Protein AF-A0A7G8VFX2-F1 (afdb_monomer)

pLDDT: mean 78.0, std 17.71, range [37.72, 95.69]

Mean predicted aligned error: 10.65 Å

Secondary structure (DSSP, 8-state):
-PPPPPP-----TT---TTHHHH---EEEEEE-SS-EEEEEEEE-TTS-EEEEEEETTEE-HHHHHHHHHHHHHHHHHHHHHHHHHGGG--SSEEEEEEEEE-SHHHHHTT-SEEEEEEEEETT----TTS-EEEEEEEEPTT--TTS--PEEEEEEEE-S------

Solvent-accessible surface area (backbone atoms only — not comparable to full-atom values): 10055 Å² total; per-residue (Å²): 137,84,81,78,79,78,84,85,72,90,79,59,85,90,69,66,58,93,62,58,83,75,51,58,72,71,42,83,42,78,45,80,53,97,85,56,75,45,63,30,22,36,22,61,38,98,87,64,28,34,40,35,21,30,53,50,96,88,38,65,28,67,69,43,47,56,51,47,53,58,46,63,75,44,36,71,61,54,48,53,53,48,46,67,70,52,47,82,81,54,91,69,73,59,46,80,42,70,45,36,40,32,45,20,71,68,13,53,73,68,72,18,66,2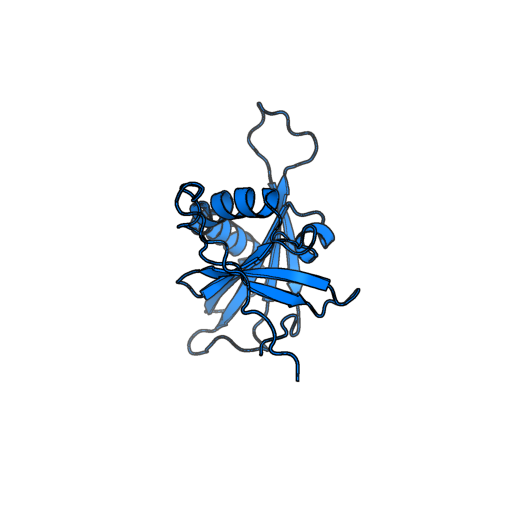6,26,42,31,32,35,47,27,46,69,100,54,70,84,53,76,83,38,54,31,36,42,36,27,39,19,74,48,87,84,67,52,96,87,49,80,90,49,69,46,73,48,80,44,81,43,90,69,76,84,72,89,74,133

Sequence (167 aa):
MTFASPPETIKDPDQALPYATVIGDFIRIRRMSSMAPHDEWMATLPDATEVVVDDEEGRPDAADIEKAISVVQCRAYLGKRAVQLIAPFLPGDGKWRLLTIDFGAEARRYESEFLMCFAFVPVNSTLSRASPYFEVGFSMATGARAEDTPTFNVTVKAIVGIPFPLP

Nearest PDB structures (foldseek):
  5lzj-assembly1_B  TM=2.197E-01  e=1.098E+00  Vibrio cholerae O1 biovar El Tor str. N16961
  4mei-assembly1_A-2  TM=4.349E-01  e=8.840E+00  Bartonella tribocorum CIP 105476
  4lso-assembly1_A  TM=3.114E-01  e=3.707E+00  Bartonella quintana JK 31
  4kz1-assembly1_A-2  TM=2.663E-01  e=8.840E+00  Bartonella grahamii as4aup

Radius of gyration: 17.6 Å; Cα contacts (8 Å, |Δi|>4): 259; chains: 1; bounding box: 46×36×59 Å

Structure (mmCIF, N/CA/C/O backbone):
data_AF-A0A7G8VFX2-F1
#
_entry.id   AF-A0A7G8VFX2-F1
#
loop_
_atom_site.group_PDB
_atom_site.id
_atom_site.type_symbol
_atom_site.label_atom_id
_atom_site.label_alt_id
_atom_site.label_comp_id
_atom_site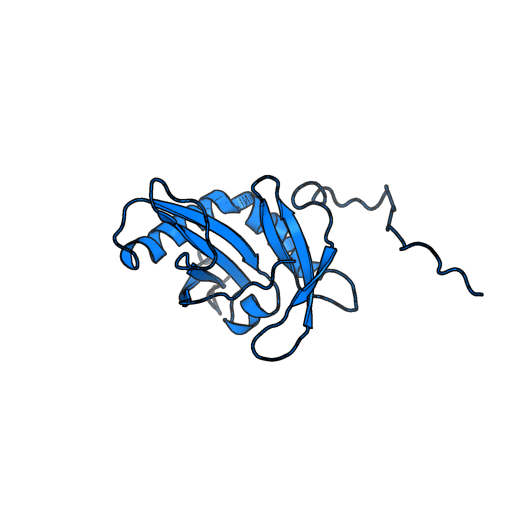.label_asym_id
_atom_site.label_entity_id
_atom_site.label_seq_id
_atom_site.pdbx_PDB_ins_code
_atom_site.Cartn_x
_atom_site.Cartn_y
_atom_site.Cartn_z
_atom_site.occupancy
_atom_site.B_iso_or_equiv
_atom_site.auth_seq_id
_atom_site.auth_comp_id
_atom_site.auth_asym_id
_atom_site.auth_atom_id
_atom_site.pdbx_PDB_model_num
ATOM 1 N N . MET A 1 1 ? -8.476 -11.371 -43.236 1.00 39.12 1 MET A N 1
ATOM 2 C CA . MET A 1 1 ? -8.834 -11.577 -41.818 1.00 39.12 1 MET A CA 1
ATOM 3 C C . MET A 1 1 ? -7.568 -12.020 -41.115 1.00 39.12 1 MET A C 1
ATOM 5 O O . MET A 1 1 ? -7.085 -13.105 -41.403 1.00 39.12 1 MET A O 1
ATOM 9 N N . THR A 1 2 ? -6.973 -11.137 -40.321 1.00 37.72 2 THR A N 1
ATOM 10 C CA . THR A 1 2 ? -5.698 -11.377 -39.635 1.00 37.72 2 THR A CA 1
ATOM 11 C C . THR A 1 2 ? -6.024 -11.847 -38.224 1.00 37.72 2 THR A C 1
ATOM 13 O O . THR A 1 2 ? -6.682 -11.120 -37.485 1.00 37.72 2 THR A O 1
ATOM 16 N N . PHE A 1 3 ? -5.634 -13.070 -37.875 1.00 38.16 3 PHE A N 1
ATOM 17 C CA . PHE A 1 3 ? -5.748 -13.565 -36.507 1.00 38.16 3 PHE A CA 1
ATOM 18 C C . PHE A 1 3 ? -4.592 -12.982 -35.692 1.00 38.16 3 PHE A C 1
ATOM 20 O O . PHE A 1 3 ? -3.435 -13.106 -36.087 1.00 38.16 3 PHE A O 1
ATOM 27 N N . ALA A 1 4 ? -4.928 -12.292 -34.603 1.00 40.53 4 ALA A N 1
ATOM 28 C CA . ALA A 1 4 ? -3.966 -11.781 -33.639 1.00 40.53 4 ALA A CA 1
ATOM 29 C C . ALA A 1 4 ? -3.226 -12.951 -32.974 1.00 40.53 4 ALA A C 1
ATOM 31 O O . ALA A 1 4 ? -3.850 -13.934 -32.566 1.00 40.53 4 ALA A O 1
ATOM 32 N N . SER A 1 5 ? -1.903 -12.835 -32.879 1.00 45.75 5 SER A N 1
ATOM 33 C CA . SER A 1 5 ? -1.069 -13.735 -32.086 1.00 45.75 5 SER A CA 1
ATOM 34 C C . SER A 1 5 ? -1.478 -13.676 -30.605 1.00 45.75 5 SER A C 1
ATOM 36 O O . SER A 1 5 ? -1.892 -12.613 -30.134 1.00 45.75 5 SER A O 1
ATOM 38 N N . PRO A 1 6 ? -1.394 -14.795 -29.865 1.00 44.56 6 PRO A N 1
ATOM 39 C CA . PRO A 1 6 ? -1.714 -14.829 -28.440 1.00 44.56 6 PRO A CA 1
ATOM 40 C C . PRO A 1 6 ? -0.735 -13.960 -27.626 1.00 44.56 6 PRO A C 1
ATOM 42 O O . PRO A 1 6 ? 0.393 -13.749 -28.073 1.00 44.56 6 PRO A O 1
ATOM 45 N N . PRO A 1 7 ? -1.141 -13.466 -26.439 1.00 44.44 7 PRO A N 1
ATOM 46 C CA . PRO A 1 7 ? -0.264 -12.682 -25.575 1.00 44.44 7 PRO A CA 1
ATOM 47 C C . PRO A 1 7 ? 0.940 -13.526 -25.146 1.00 44.44 7 PRO A C 1
ATOM 49 O O . PRO A 1 7 ? 0.782 -14.637 -24.632 1.00 44.44 7 PRO A O 1
ATOM 52 N N . GLU A 1 8 ? 2.140 -12.998 -25.380 1.00 44.38 8 GLU A N 1
ATOM 53 C CA . GLU A 1 8 ? 3.393 -13.614 -24.955 1.00 44.38 8 GLU A CA 1
ATOM 54 C C . GLU A 1 8 ? 3.417 -13.690 -23.429 1.00 44.38 8 GLU A C 1
ATOM 56 O O . GLU A 1 8 ? 3.609 -12.707 -22.721 1.00 44.38 8 GLU A O 1
ATOM 61 N N . THR A 1 9 ? 3.176 -14.891 -22.910 1.00 48.31 9 THR A N 1
ATOM 62 C CA . THR A 1 9 ? 3.517 -15.218 -21.532 1.00 48.31 9 THR A CA 1
ATOM 63 C C . THR A 1 9 ? 5.011 -15.494 -21.526 1.00 48.31 9 THR A C 1
ATOM 65 O O . THR A 1 9 ? 5.449 -16.474 -22.132 1.00 48.31 9 THR A O 1
ATOM 68 N N . ILE A 1 10 ? 5.795 -14.643 -20.866 1.00 52.22 10 ILE A N 1
ATOM 69 C CA . ILE A 1 10 ? 7.211 -14.918 -20.622 1.00 52.22 10 ILE A CA 1
ATOM 70 C C . ILE A 1 10 ? 7.271 -16.148 -19.708 1.00 52.22 10 ILE A C 1
ATOM 72 O O . ILE A 1 10 ? 7.042 -16.068 -18.506 1.00 52.22 10 ILE A O 1
ATOM 76 N N . LYS A 1 11 ? 7.509 -17.318 -20.305 1.00 47.31 11 LYS A N 1
ATOM 77 C CA . LYS A 1 11 ? 7.844 -18.562 -19.610 1.00 47.31 11 LYS A CA 1
ATOM 78 C C . LYS A 1 11 ? 9.289 -18.899 -19.934 1.00 47.31 11 LYS A C 1
ATOM 80 O O . LYS A 1 11 ? 9.542 -19.779 -20.752 1.00 47.31 11 LYS A O 1
ATOM 85 N N . ASP A 1 12 ? 10.213 -18.194 -19.296 1.00 41.97 12 ASP A N 1
ATOM 86 C CA . ASP A 1 12 ? 11.580 -18.687 -19.168 1.00 41.97 12 ASP A CA 1
ATOM 87 C C . ASP A 1 12 ? 11.732 -19.319 -17.770 1.00 41.97 12 ASP A C 1
ATOM 89 O O . ASP A 1 12 ? 11.800 -18.597 -16.772 1.00 41.97 12 ASP A O 1
ATOM 93 N N . PRO A 1 13 ? 11.672 -20.660 -17.646 1.00 46.84 13 PRO A N 1
ATOM 94 C CA . PRO A 1 13 ? 11.709 -21.335 -16.351 1.00 46.84 13 PRO A CA 1
ATOM 95 C C . PRO A 1 13 ? 13.084 -21.272 -15.666 1.00 46.84 13 PRO A C 1
ATOM 97 O O . PRO A 1 13 ? 13.149 -21.539 -14.469 1.00 46.84 13 PRO A O 1
ATOM 100 N N . ASP A 1 14 ? 14.149 -20.876 -16.376 1.00 43.94 14 ASP A N 1
ATOM 101 C CA . ASP A 1 14 ? 15.512 -20.772 -15.828 1.00 43.94 14 ASP A CA 1
ATOM 102 C C . ASP A 1 14 ? 15.906 -19.337 -15.409 1.00 43.94 14 ASP A C 1
ATOM 104 O O . ASP A 1 14 ? 17.022 -19.103 -14.943 1.00 43.94 14 ASP A O 1
ATOM 108 N N . GLN A 1 15 ? 14.975 -18.376 -15.489 1.00 44.09 15 GLN A N 1
ATOM 109 C CA . GLN A 1 15 ? 15.129 -17.004 -14.973 1.00 44.09 15 GLN A CA 1
ATOM 110 C C . GLN A 1 15 ? 14.079 -16.616 -13.922 1.00 44.09 15 GLN A C 1
ATOM 112 O O . GLN A 1 15 ? 13.892 -15.436 -13.621 1.00 44.09 15 GLN A O 1
ATOM 117 N N . ALA A 1 16 ? 13.405 -17.589 -13.306 1.00 43.12 16 ALA A N 1
ATOM 118 C CA . ALA A 1 16 ? 12.567 -17.308 -12.150 1.00 43.12 16 ALA A CA 1
ATOM 119 C C . ALA A 1 16 ? 13.459 -16.891 -10.968 1.00 43.12 16 ALA A C 1
ATOM 121 O O . ALA A 1 16 ? 13.978 -17.728 -10.227 1.00 43.12 16 ALA A O 1
ATOM 122 N N . LEU A 1 17 ? 13.653 -15.579 -10.796 1.00 45.31 17 LEU A N 1
ATOM 123 C CA . LEU A 1 17 ? 14.213 -15.015 -9.573 1.00 45.31 17 LEU A CA 1
ATOM 124 C C . LEU A 1 17 ? 13.448 -15.635 -8.387 1.00 45.31 17 LEU A C 1
ATOM 126 O O . LEU A 1 17 ? 12.214 -15.638 -8.413 1.00 45.31 17 LEU A O 1
ATOM 130 N N . PRO A 1 18 ? 14.123 -16.130 -7.332 1.00 45.84 18 PRO A N 1
ATOM 131 C CA . PRO A 1 18 ? 13.498 -16.840 -6.203 1.00 45.84 18 PRO A CA 1
ATOM 132 C C . PRO A 1 18 ? 12.469 -16.008 -5.405 1.00 45.84 18 PRO A C 1
ATOM 134 O O . PRO A 1 18 ? 11.908 -16.482 -4.418 1.00 45.84 18 PRO A O 1
ATOM 137 N N . TYR A 1 19 ? 12.203 -14.776 -5.837 1.00 42.84 19 TYR A N 1
ATOM 138 C CA . TYR A 1 19 ? 11.273 -13.821 -5.256 1.00 42.84 19 TYR A CA 1
ATOM 139 C C . TYR A 1 19 ? 9.919 -13.730 -5.981 1.00 42.84 19 TYR A C 1
ATOM 141 O O . TYR A 1 19 ? 8.980 -13.156 -5.426 1.00 42.84 19 TYR A O 1
ATOM 149 N N . ALA A 1 20 ? 9.779 -14.333 -7.172 1.00 48.78 20 ALA A N 1
ATOM 150 C CA . ALA A 1 20 ? 8.528 -14.343 -7.944 1.00 48.78 20 ALA A CA 1
ATOM 151 C C . ALA A 1 20 ? 7.351 -15.004 -7.191 1.00 48.78 20 ALA A C 1
ATOM 153 O O . ALA A 1 20 ? 6.185 -14.747 -7.478 1.00 48.78 20 ALA A O 1
ATOM 154 N N . THR A 1 21 ? 7.637 -15.803 -6.161 1.00 61.38 21 THR A N 1
ATOM 155 C CA . THR A 1 21 ? 6.633 -16.499 -5.344 1.00 61.38 21 THR A CA 1
ATOM 156 C C . THR A 1 21 ? 5.950 -15.612 -4.293 1.00 61.38 21 THR A C 1
ATOM 158 O O . THR A 1 21 ? 5.016 -16.068 -3.637 1.00 61.38 21 THR A O 1
ATOM 161 N N . VAL A 1 22 ? 6.416 -14.376 -4.071 1.00 70.88 22 VAL A N 1
ATOM 162 C CA . VAL A 1 22 ? 5.930 -13.528 -2.962 1.00 70.88 22 VAL A CA 1
ATOM 163 C C . VAL A 1 22 ? 4.716 -12.683 -3.356 1.00 70.88 22 VAL A C 1
ATOM 165 O O . VAL A 1 22 ? 3.8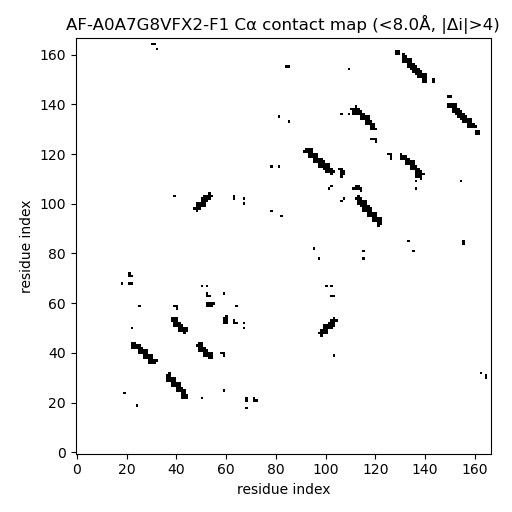05 -12.521 -2.544 1.00 70.88 22 VAL A O 1
ATOM 168 N N . ILE A 1 23 ? 4.704 -12.140 -4.576 1.00 79.56 23 ILE A N 1
ATOM 169 C CA . ILE A 1 23 ? 3.703 -11.155 -5.023 1.00 79.56 23 ILE A CA 1
ATOM 170 C C . ILE A 1 23 ? 2.778 -11.719 -6.113 1.00 79.56 23 ILE A C 1
ATOM 172 O O . ILE A 1 23 ? 1.616 -11.324 -6.180 1.00 79.56 23 ILE A O 1
ATOM 176 N N . GLY A 1 24 ? 3.241 -12.715 -6.877 1.00 84.06 24 GLY A N 1
ATOM 177 C CA . GLY A 1 24 ? 2.481 -13.323 -7.969 1.00 84.06 24 GLY A CA 1
ATOM 178 C C . GLY A 1 24 ? 2.612 -12.558 -9.286 1.00 84.06 24 GLY A C 1
ATOM 179 O O . GLY A 1 24 ? 3.519 -11.743 -9.455 1.00 84.06 24 GLY A O 1
ATOM 180 N N . ASP A 1 25 ? 1.710 -12.855 -10.223 1.00 88.88 25 ASP A N 1
ATOM 181 C CA . ASP A 1 25 ? 1.737 -12.286 -11.570 1.00 88.88 25 ASP A CA 1
ATOM 182 C C . ASP A 1 25 ? 1.198 -10.852 -11.585 1.00 88.88 25 ASP A C 1
ATOM 184 O O . ASP A 1 25 ? 0.135 -10.556 -11.031 1.00 88.88 25 ASP A O 1
ATOM 188 N N . PHE A 1 26 ? 1.918 -9.971 -12.277 1.00 91.25 26 PHE A N 1
ATOM 189 C CA . PHE A 1 26 ? 1.487 -8.601 -12.515 1.00 91.25 26 PHE A CA 1
ATOM 190 C C . PHE A 1 26 ? 0.618 -8.513 -13.768 1.00 91.25 26 PHE A C 1
ATOM 192 O O . PHE A 1 26 ? 0.969 -9.020 -14.835 1.00 91.25 26 PHE A O 1
ATOM 199 N N . ILE A 1 27 ? -0.498 -7.802 -13.650 1.00 93.06 27 ILE A N 1
ATOM 200 C CA . ILE A 1 27 ? -1.369 -7.435 -14.759 1.00 93.06 27 ILE A CA 1
ATOM 201 C C . ILE A 1 27 ? -1.291 -5.935 -15.009 1.00 93.06 27 ILE A C 1
ATOM 203 O O . ILE A 1 27 ? -1.254 -5.131 -14.077 1.00 93.06 27 ILE A O 1
ATOM 207 N N . ARG A 1 28 ? -1.293 -5.547 -16.281 1.00 92.38 28 ARG A N 1
ATOM 208 C CA . ARG A 1 28 ? -1.316 -4.136 -16.656 1.00 92.38 28 ARG A CA 1
ATOM 209 C C . ARG A 1 28 ? -2.672 -3.529 -16.313 1.00 92.38 28 ARG A C 1
ATOM 211 O O . ARG A 1 28 ? -3.711 -4.073 -16.693 1.00 92.38 28 ARG A O 1
ATOM 218 N N . ILE A 1 29 ? -2.660 -2.390 -15.638 1.00 90.81 29 ILE A N 1
ATOM 219 C CA . ILE A 1 29 ? -3.843 -1.605 -15.299 1.00 90.81 29 ILE A CA 1
ATOM 220 C C . ILE A 1 29 ? -3.693 -0.188 -15.840 1.00 90.81 29 ILE A C 1
ATOM 222 O O . ILE A 1 29 ? -2.594 0.347 -15.928 1.00 90.81 29 ILE A O 1
ATOM 226 N N . ARG A 1 30 ? -4.818 0.438 -16.189 1.00 85.75 30 ARG A N 1
ATOM 227 C CA . ARG A 1 30 ? -4.848 1.849 -16.573 1.00 85.75 30 ARG A CA 1
ATOM 228 C C . ARG A 1 30 ? -5.504 2.657 -15.472 1.00 85.75 30 ARG A C 1
ATOM 230 O O . ARG A 1 30 ? -6.702 2.509 -15.221 1.00 85.75 30 ARG A O 1
ATOM 237 N N . ARG A 1 31 ? -4.733 3.524 -14.829 1.00 79.25 31 ARG A N 1
ATOM 238 C CA . ARG A 1 31 ? -5.221 4.367 -13.745 1.00 79.25 31 ARG A CA 1
ATOM 239 C C . ARG A 1 31 ? -5.784 5.672 -14.267 1.00 79.25 31 ARG A C 1
ATOM 241 O O . ARG A 1 31 ? -5.171 6.381 -15.057 1.00 79.25 31 ARG A O 1
ATOM 248 N N . MET A 1 32 ? -6.979 5.994 -13.785 1.00 69.56 32 MET A N 1
ATOM 249 C CA . MET A 1 32 ? -7.661 7.256 -14.052 1.00 69.56 32 MET A CA 1
ATOM 250 C C . MET A 1 32 ? -7.380 8.204 -12.883 1.00 69.56 32 MET A C 1
ATOM 252 O O . MET A 1 32 ? -8.231 8.387 -12.017 1.00 69.56 32 MET A O 1
ATOM 256 N N . SER A 1 33 ? -6.162 8.746 -12.808 1.00 67.19 33 SER A N 1
ATOM 257 C CA . SER A 1 33 ? -5.803 9.707 -11.758 1.00 67.19 33 SER A CA 1
ATOM 258 C C . SER A 1 33 ? -6.199 11.138 -12.129 1.00 67.19 33 SER A C 1
ATOM 260 O O . SER A 1 33 ? -6.567 11.444 -13.265 1.00 67.19 33 SER A O 1
ATOM 262 N N . SER A 1 34 ? -6.100 12.046 -11.155 1.00 59.03 34 SER A N 1
ATOM 263 C CA . SER A 1 34 ? -6.448 13.462 -11.320 1.00 59.03 34 SER A CA 1
ATOM 264 C C . SER A 1 34 ? -5.543 14.242 -12.287 1.00 59.03 34 SER A C 1
ATOM 266 O O . SER A 1 34 ? -5.869 15.383 -12.600 1.00 59.03 34 SER A O 1
ATOM 268 N N . MET A 1 35 ? -4.400 13.687 -12.714 1.00 61.31 35 MET A N 1
ATOM 269 C CA . MET A 1 35 ? -3.457 14.377 -13.608 1.00 61.31 35 MET A CA 1
ATOM 270 C C . MET A 1 35 ? -3.620 13.941 -15.064 1.00 61.31 35 MET A C 1
ATOM 272 O O . MET A 1 35 ? -3.880 14.777 -15.926 1.00 61.31 35 MET A O 1
ATOM 276 N N . ALA A 1 36 ? -3.486 12.644 -15.339 1.00 70.75 36 ALA A N 1
ATOM 277 C CA . ALA A 1 36 ? -3.699 12.061 -16.657 1.00 70.75 36 ALA A CA 1
ATOM 278 C C . ALA A 1 36 ? -3.825 10.534 -16.543 1.00 70.75 36 ALA A C 1
ATOM 280 O O . ALA A 1 36 ? -3.217 9.939 -15.645 1.00 70.75 36 ALA A O 1
ATOM 281 N N . PRO A 1 37 ? -4.554 9.881 -17.465 1.00 81.00 37 PRO A N 1
ATOM 282 C CA . PRO A 1 37 ? -4.534 8.433 -17.557 1.00 81.00 37 PRO A CA 1
ATOM 283 C C . PRO A 1 37 ? -3.118 7.932 -17.845 1.00 81.00 37 PRO A C 1
ATOM 285 O O . PRO A 1 37 ? -2.513 8.360 -18.827 1.00 81.00 37 PRO A O 1
ATOM 288 N N . HIS A 1 38 ? -2.629 7.012 -17.028 1.00 83.00 38 HIS A N 1
ATOM 289 C CA . HIS A 1 38 ? -1.328 6.366 -17.188 1.00 83.00 38 HIS A CA 1
ATOM 290 C C . HIS A 1 38 ? -1.470 4.868 -16.915 1.00 83.00 38 HIS A C 1
ATOM 292 O O . HIS A 1 38 ? -2.463 4.433 -16.319 1.00 83.00 38 HIS A O 1
ATOM 298 N N . ASP A 1 39 ? -0.520 4.092 -17.420 1.00 89.69 39 ASP A N 1
ATOM 299 C CA . ASP A 1 39 ? -0.486 2.652 -17.204 1.00 89.69 39 ASP A CA 1
ATOM 300 C C . ASP A 1 39 ? 0.423 2.340 -16.012 1.00 89.69 39 ASP A C 1
ATOM 302 O O . ASP A 1 39 ? 1.450 2.983 -15.827 1.00 89.69 39 ASP A O 1
ATOM 306 N N . GLU A 1 40 ? 0.017 1.360 -15.214 1.00 92.25 40 GLU A N 1
ATOM 307 C CA . GLU A 1 40 ? 0.773 0.795 -14.096 1.00 92.25 40 GLU A CA 1
ATOM 308 C C . GLU A 1 40 ? 0.603 -0.729 -14.124 1.00 92.25 40 GLU A C 1
ATOM 310 O O . GLU A 1 40 ? -0.193 -1.280 -14.897 1.00 92.25 40 GLU A O 1
ATOM 315 N N . TRP A 1 41 ? 1.318 -1.429 -13.253 1.00 94.38 41 TRP A N 1
ATOM 316 C CA . TRP A 1 41 ? 1.228 -2.876 -13.120 1.00 94.38 41 TRP A CA 1
ATOM 317 C C . TRP A 1 41 ? 0.771 -3.251 -11.722 1.00 94.38 41 TRP A C 1
ATOM 319 O O . TRP A 1 41 ? 1.293 -2.756 -10.731 1.00 94.38 41 TRP A O 1
ATOM 329 N N . MET A 1 42 ? -0.209 -4.147 -11.641 1.00 94.81 42 MET A N 1
ATOM 330 C CA . MET A 1 42 ? -0.820 -4.565 -10.387 1.00 94.81 42 MET A CA 1
ATOM 331 C C . MET A 1 42 ? -0.727 -6.072 -10.203 1.00 94.81 42 MET A C 1
ATOM 333 O O . MET A 1 42 ? -1.100 -6.834 -11.089 1.00 94.81 42 MET A O 1
ATOM 337 N N . ALA A 1 43 ? -0.320 -6.494 -9.016 1.00 94.69 43 ALA A N 1
ATOM 338 C CA . ALA A 1 43 ? -0.477 -7.860 -8.542 1.00 94.69 43 ALA A CA 1
ATOM 339 C C . ALA A 1 43 ? -1.407 -7.889 -7.323 1.00 94.69 43 ALA A C 1
ATOM 341 O O . ALA A 1 43 ? -1.524 -6.907 -6.588 1.00 94.69 43 ALA A O 1
ATOM 342 N N . THR A 1 44 ? -2.081 -9.013 -7.090 1.00 94.00 44 THR A N 1
ATOM 343 C CA . THR A 1 44 ? -3.005 -9.172 -5.958 1.00 94.00 44 THR A CA 1
ATOM 344 C C . THR A 1 44 ? -2.519 -10.279 -5.035 1.00 94.00 44 THR A C 1
ATOM 346 O O . THR A 1 44 ? -2.405 -11.437 -5.433 1.00 94.00 44 THR A O 1
ATOM 349 N N . LEU A 1 45 ? -2.272 -9.926 -3.775 1.00 92.75 45 LEU A N 1
ATOM 350 C CA . LEU A 1 45 ? -1.863 -10.862 -2.733 1.00 92.75 45 LEU A CA 1
ATOM 351 C C . LEU A 1 45 ? -3.042 -11.743 -2.266 1.00 92.75 45 LEU A C 1
ATOM 353 O O . LEU A 1 45 ? -4.206 -11.382 -2.459 1.00 92.75 45 LEU A O 1
ATOM 357 N N . PRO A 1 46 ? -2.785 -12.871 -1.570 1.00 90.69 46 PRO A N 1
ATOM 358 C CA . PRO A 1 46 ? -3.846 -13.762 -1.082 1.00 90.69 46 PRO A CA 1
ATOM 359 C C . PRO A 1 46 ? -4.866 -13.118 -0.125 1.00 90.69 46 PRO A C 1
ATOM 361 O O . PRO A 1 46 ? -5.987 -13.605 -0.000 1.00 90.69 46 PRO A O 1
ATOM 364 N N . ASP A 1 47 ? -4.498 -12.032 0.561 1.00 89.19 47 ASP A N 1
ATOM 365 C CA . ASP A 1 47 ? -5.381 -11.237 1.433 1.00 89.19 47 ASP A CA 1
ATOM 366 C C . ASP A 1 47 ? -6.177 -10.151 0.670 1.00 89.19 47 ASP A C 1
ATOM 368 O O . ASP A 1 47 ? -6.903 -9.349 1.275 1.00 89.19 47 ASP A O 1
ATOM 372 N N . ALA A 1 48 ? -6.092 -10.174 -0.664 1.00 90.75 48 ALA A N 1
ATOM 373 C CA . ALA A 1 48 ? -6.634 -9.197 -1.600 1.00 90.75 48 ALA A CA 1
ATOM 374 C C . ALA A 1 48 ? -6.050 -7.784 -1.442 1.00 90.75 48 ALA A C 1
ATOM 376 O O . ALA A 1 48 ? -6.685 -6.816 -1.857 1.00 90.75 48 ALA A O 1
ATOM 377 N N . THR A 1 49 ? -4.863 -7.649 -0.839 1.00 93.56 49 THR A N 1
ATOM 378 C CA . THR A 1 49 ? -4.077 -6.420 -0.954 1.00 93.56 49 THR A CA 1
ATOM 379 C C . THR A 1 49 ? -3.473 -6.336 -2.354 1.00 93.56 49 THR A C 1
ATOM 381 O O . THR A 1 49 ? -2.846 -7.280 -2.834 1.00 93.56 49 THR A O 1
ATOM 384 N N . GLU A 1 50 ? -3.664 -5.200 -3.006 1.00 94.81 50 GLU A N 1
ATOM 385 C CA . GLU A 1 50 ? -3.080 -4.882 -4.304 1.00 94.81 50 GLU A CA 1
ATOM 386 C C . GLU A 1 50 ? -1.660 -4.343 -4.115 1.00 94.81 50 GLU A C 1
ATOM 388 O O . GLU A 1 50 ? -1.398 -3.550 -3.212 1.00 94.81 50 GLU A O 1
ATOM 393 N N . VAL A 1 51 ? -0.736 -4.761 -4.967 1.00 95.69 51 VAL A N 1
ATOM 394 C CA . VAL A 1 51 ? 0.612 -4.203 -5.060 1.00 95.69 51 VAL A CA 1
ATOM 395 C C . VAL A 1 51 ? 0.732 -3.557 -6.424 1.00 95.69 51 VAL A C 1
ATOM 397 O O . VAL A 1 51 ? 0.541 -4.242 -7.427 1.00 95.69 51 VAL A O 1
ATOM 400 N N . VAL A 1 52 ? 1.019 -2.261 -6.454 1.00 94.75 52 VAL A N 1
ATOM 401 C CA . VAL A 1 52 ? 1.107 -1.475 -7.687 1.00 94.75 52 VAL A CA 1
ATOM 402 C C . VAL A 1 52 ? 2.541 -1.013 -7.885 1.00 94.75 52 VAL A C 1
ATOM 404 O O . VAL A 1 52 ? 3.139 -0.473 -6.958 1.00 94.75 52 VAL A O 1
ATOM 407 N N . VAL A 1 53 ? 3.073 -1.228 -9.081 1.00 94.25 53 VAL A N 1
ATOM 408 C CA . VAL A 1 53 ? 4.399 -0.776 -9.514 1.00 94.25 53 VAL A CA 1
ATOM 409 C C . VAL A 1 53 ? 4.269 -0.008 -10.821 1.00 94.25 53 VAL A C 1
ATOM 411 O O . VAL A 1 53 ? 3.283 -0.177 -11.549 1.00 94.25 53 VAL A O 1
ATOM 414 N N . ASP A 1 54 ? 5.243 0.844 -11.115 1.00 93.00 54 ASP A N 1
ATOM 415 C CA . ASP A 1 54 ? 5.184 1.667 -12.314 1.00 93.00 54 ASP A CA 1
ATOM 416 C C . ASP A 1 54 ? 5.349 0.860 -13.609 1.00 93.00 54 ASP A C 1
ATOM 418 O O . ASP A 1 54 ? 5.819 -0.282 -13.615 1.00 93.00 54 ASP A O 1
ATOM 422 N N . ASP A 1 55 ? 4.944 1.469 -14.722 1.00 91.88 55 ASP A N 1
ATOM 423 C CA . ASP A 1 55 ? 5.269 0.983 -16.061 1.00 91.88 55 ASP A CA 1
ATOM 424 C C . ASP A 1 55 ? 6.623 1.549 -16.512 1.00 91.88 55 ASP A C 1
ATOM 426 O O . ASP A 1 55 ? 6.786 2.757 -16.682 1.00 91.88 55 ASP A O 1
ATOM 430 N N . GLU A 1 56 ? 7.586 0.662 -16.753 1.00 91.44 56 GLU A N 1
ATOM 431 C CA . GLU A 1 56 ? 8.850 0.983 -17.409 1.00 91.44 56 GLU A CA 1
ATOM 432 C C . GLU A 1 56 ? 8.833 0.354 -18.806 1.00 91.44 56 GLU A C 1
ATOM 434 O O . GLU A 1 56 ? 8.986 -0.853 -18.952 1.00 91.44 56 GLU A O 1
ATOM 439 N N . GLU A 1 57 ? 8.629 1.155 -19.852 1.00 89.19 57 GLU A N 1
ATOM 440 C CA . GLU A 1 57 ? 8.656 0.693 -21.252 1.00 89.19 57 GLU A CA 1
ATOM 441 C C . GLU A 1 57 ? 7.672 -0.459 -21.566 1.00 89.19 57 GLU A C 1
ATOM 443 O O . GLU A 1 57 ? 7.957 -1.345 -22.376 1.00 89.19 57 GLU A O 1
ATOM 448 N N . GLY A 1 58 ? 6.478 -0.450 -20.965 1.00 88.88 58 GLY A N 1
ATOM 449 C CA . GLY A 1 58 ? 5.453 -1.464 -21.215 1.00 88.88 58 GLY A CA 1
ATOM 450 C C . GLY A 1 58 ? 5.640 -2.764 -20.434 1.00 88.88 58 GLY A C 1
ATOM 451 O O . GLY A 1 58 ? 5.047 -3.779 -20.808 1.00 88.88 58 GLY A O 1
ATOM 452 N N . ARG A 1 59 ? 6.445 -2.750 -19.369 1.00 91.88 59 ARG A N 1
ATOM 453 C CA . ARG A 1 59 ? 6.604 -3.840 -18.396 1.00 91.88 59 ARG A CA 1
ATOM 454 C C . ARG A 1 59 ? 6.600 -3.273 -16.966 1.00 91.88 59 ARG A C 1
ATOM 456 O O . ARG A 1 59 ? 6.812 -2.074 -16.801 1.00 91.88 59 ARG A O 1
ATOM 463 N N . PRO A 1 60 ? 6.372 -4.106 -15.937 1.00 91.25 60 PRO A N 1
ATOM 464 C CA . PRO A 1 60 ? 6.546 -3.679 -14.554 1.00 91.25 60 PRO A CA 1
ATOM 465 C C . PRO A 1 60 ? 7.979 -3.191 -14.297 1.00 91.25 60 PRO A C 1
ATOM 467 O O . PRO A 1 60 ? 8.930 -3.874 -14.690 1.00 91.25 60 PRO A O 1
ATOM 470 N N . ASP A 1 61 ? 8.133 -2.062 -13.608 1.00 92.50 61 ASP A N 1
ATOM 471 C CA . ASP A 1 61 ? 9.441 -1.564 -13.177 1.00 92.50 61 ASP A CA 1
ATOM 472 C C . ASP A 1 61 ? 10.135 -2.583 -12.245 1.00 92.50 61 ASP A C 1
ATOM 474 O O . ASP A 1 61 ? 9.589 -3.033 -11.230 1.00 92.50 61 ASP A O 1
ATOM 478 N N . ALA A 1 62 ? 11.357 -2.982 -12.611 1.00 90.19 62 ALA A N 1
ATOM 479 C CA . ALA A 1 62 ? 12.105 -4.011 -11.894 1.00 90.19 62 ALA A CA 1
ATOM 480 C C . ALA A 1 62 ? 12.592 -3.551 -10.509 1.00 90.19 62 ALA A C 1
ATOM 482 O O . ALA A 1 62 ? 12.632 -4.359 -9.575 1.00 90.19 62 ALA A O 1
ATOM 483 N N . ALA A 1 63 ? 12.953 -2.274 -10.362 1.00 89.75 63 ALA A N 1
ATOM 484 C CA . ALA A 1 63 ? 13.385 -1.709 -9.090 1.00 89.75 63 ALA A CA 1
ATOM 485 C C . ALA A 1 63 ? 12.202 -1.598 -8.119 1.00 89.75 63 ALA A C 1
ATOM 487 O O . ALA A 1 63 ? 12.336 -1.928 -6.936 1.00 89.75 63 ALA A O 1
ATOM 488 N N . ASP A 1 64 ? 11.031 -1.208 -8.621 1.00 92.06 64 ASP A N 1
ATOM 489 C CA . ASP A 1 64 ? 9.803 -1.194 -7.827 1.00 92.06 64 ASP A CA 1
ATOM 490 C C . ASP A 1 64 ? 9.400 -2.606 -7.393 1.00 92.06 64 ASP A C 1
ATOM 492 O O . ASP A 1 64 ? 9.014 -2.799 -6.240 1.00 92.06 64 ASP A O 1
ATOM 496 N N . ILE A 1 65 ? 9.555 -3.623 -8.252 1.00 92.44 65 ILE A N 1
ATOM 497 C CA . ILE A 1 65 ? 9.309 -5.026 -7.877 1.00 92.44 65 ILE A CA 1
ATOM 498 C C . ILE A 1 65 ? 10.211 -5.466 -6.718 1.00 92.44 65 ILE A C 1
ATOM 500 O O . ILE A 1 65 ? 9.726 -6.070 -5.756 1.00 92.44 65 ILE A O 1
ATOM 504 N N . GLU A 1 66 ? 11.513 -5.177 -6.775 1.00 90.81 66 GLU A N 1
ATOM 505 C CA . GLU A 1 66 ? 12.456 -5.562 -5.717 1.00 90.81 66 GLU A CA 1
ATOM 506 C C . GLU A 1 66 ? 12.093 -4.914 -4.369 1.00 90.81 66 GLU A C 1
ATOM 508 O O . GLU A 1 66 ? 12.047 -5.580 -3.321 1.00 90.81 66 GLU A O 1
ATOM 513 N N . LYS A 1 67 ? 11.749 -3.621 -4.395 1.00 90.75 67 LYS A N 1
A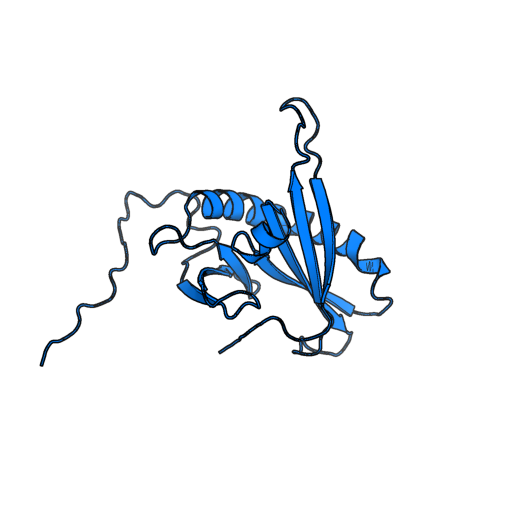TOM 514 C CA . LYS A 1 67 ? 11.241 -2.907 -3.217 1.00 9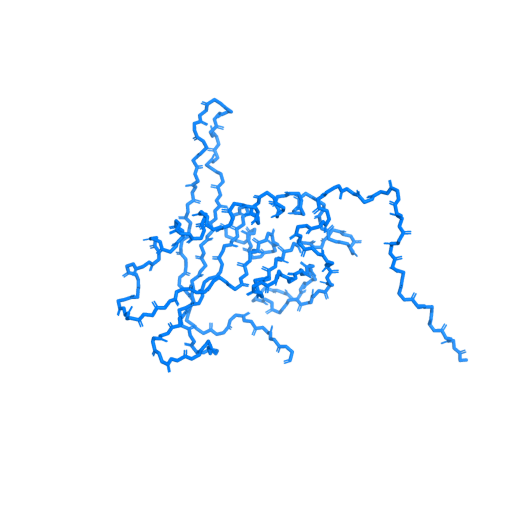0.75 67 LYS A CA 1
ATOM 515 C C . LYS A 1 67 ? 9.931 -3.512 -2.727 1.00 90.75 67 LYS A C 1
ATOM 517 O O . LYS A 1 67 ? 9.784 -3.760 -1.526 1.00 90.75 67 LYS A O 1
ATOM 522 N N . ALA A 1 68 ? 9.005 -3.799 -3.637 1.00 93.31 68 ALA A N 1
ATOM 523 C CA . ALA A 1 68 ? 7.713 -4.377 -3.319 1.00 93.31 68 ALA A CA 1
ATOM 524 C C . ALA A 1 68 ? 7.860 -5.716 -2.599 1.00 93.31 68 ALA A C 1
ATOM 526 O O . ALA A 1 68 ? 7.215 -5.917 -1.571 1.00 93.31 68 ALA A O 1
ATOM 527 N N . ILE A 1 69 ? 8.752 -6.600 -3.056 1.00 92.94 69 ILE A N 1
ATOM 528 C CA . ILE A 1 69 ? 9.037 -7.880 -2.387 1.00 92.94 69 ILE A CA 1
ATOM 529 C C . ILE A 1 69 ? 9.447 -7.638 -0.931 1.00 92.94 69 ILE A C 1
ATOM 531 O O . ILE A 1 69 ? 8.869 -8.227 -0.010 1.00 92.94 69 ILE A O 1
ATOM 535 N N . SER A 1 70 ? 10.403 -6.734 -0.718 1.00 90.69 70 SER A N 1
ATOM 536 C CA . SER A 1 70 ? 10.934 -6.407 0.610 1.00 90.69 70 SER A CA 1
ATOM 537 C C . SER A 1 70 ? 9.854 -5.836 1.539 1.00 90.69 70 SER A C 1
ATOM 539 O O . SER A 1 70 ? 9.727 -6.231 2.702 1.00 90.69 70 SER A O 1
ATOM 541 N N . VAL A 1 71 ? 9.017 -4.934 1.023 1.00 92.62 71 VAL A N 1
ATOM 542 C CA . VAL A 1 71 ? 7.920 -4.319 1.782 1.00 92.62 71 VAL A CA 1
ATOM 543 C C . VAL A 1 71 ? 6.808 -5.325 2.071 1.00 92.62 71 VAL A C 1
ATOM 545 O O . VAL A 1 71 ? 6.306 -5.362 3.194 1.00 92.62 71 VAL A O 1
ATOM 548 N N . VAL A 1 72 ? 6.440 -6.181 1.114 1.00 94.06 72 VAL A N 1
ATOM 549 C CA . VAL A 1 72 ? 5.390 -7.200 1.278 1.00 94.06 72 VAL A CA 1
ATOM 550 C C . VAL A 1 72 ? 5.754 -8.209 2.364 1.00 94.06 72 VAL A C 1
ATOM 552 O O . VAL A 1 72 ? 4.879 -8.599 3.147 1.00 94.06 72 VAL A O 1
ATOM 555 N N . GLN A 1 73 ? 7.030 -8.587 2.473 1.00 92.12 73 GLN A N 1
ATOM 556 C CA . GLN A 1 73 ? 7.531 -9.449 3.549 1.00 92.12 73 GLN A CA 1
ATOM 557 C C . GLN A 1 73 ? 7.401 -8.790 4.931 1.00 92.12 73 GLN A C 1
ATOM 559 O O . GLN A 1 73 ? 7.061 -9.454 5.911 1.00 92.12 73 GLN A O 1
ATOM 564 N N . CYS A 1 74 ? 7.588 -7.471 5.010 1.00 90.00 74 CYS A N 1
ATOM 565 C CA . CYS A 1 74 ? 7.512 -6.700 6.253 1.00 90.00 74 CYS A CA 1
ATOM 566 C C . CYS A 1 74 ? 6.147 -6.022 6.493 1.00 90.00 74 CYS A C 1
ATOM 568 O O . CYS A 1 74 ? 5.971 -5.308 7.489 1.00 90.00 74 CYS A O 1
ATOM 570 N N . ARG A 1 75 ? 5.151 -6.243 5.622 1.00 92.81 75 ARG A N 1
ATOM 571 C CA . ARG A 1 75 ? 3.918 -5.436 5.575 1.00 92.81 75 ARG A CA 1
ATOM 572 C C . ARG A 1 75 ? 3.087 -5.475 6.849 1.00 92.81 75 ARG A C 1
ATOM 574 O O . ARG A 1 75 ? 2.447 -4.489 7.185 1.00 92.81 75 ARG A O 1
ATOM 581 N N . ALA A 1 76 ? 3.106 -6.584 7.590 1.00 91.06 76 ALA A N 1
ATOM 582 C CA . ALA A 1 76 ? 2.368 -6.689 8.848 1.00 91.06 76 ALA A CA 1
ATOM 583 C C . ALA A 1 76 ? 2.912 -5.712 9.905 1.00 91.06 76 ALA A C 1
ATOM 585 O O . ALA A 1 76 ? 2.146 -5.064 10.622 1.00 91.06 76 ALA A O 1
ATOM 586 N N . TYR A 1 77 ? 4.240 -5.572 9.976 1.00 91.19 77 TYR A N 1
ATOM 587 C CA . TYR A 1 77 ? 4.893 -4.629 10.878 1.00 91.19 77 TYR A CA 1
ATOM 588 C C . TYR A 1 77 ? 4.630 -3.183 10.446 1.00 91.19 77 TYR A C 1
ATOM 590 O O . TYR A 1 77 ? 4.156 -2.379 11.252 1.00 91.19 77 TYR A O 1
ATOM 598 N N . LEU A 1 78 ? 4.879 -2.872 9.171 1.00 92.19 78 LEU A N 1
ATOM 599 C CA . LEU A 1 78 ? 4.663 -1.537 8.604 1.00 92.19 78 LEU A CA 1
ATOM 600 C C . LEU A 1 78 ? 3.193 -1.112 8.711 1.00 92.19 78 LEU A C 1
ATOM 602 O O . LEU A 1 78 ? 2.900 -0.010 9.167 1.00 92.19 78 LEU A O 1
ATOM 606 N N . GLY A 1 79 ? 2.266 -2.024 8.419 1.00 92.44 79 GLY A N 1
ATOM 607 C CA . GLY A 1 79 ? 0.832 -1.794 8.537 1.00 92.44 79 GLY A CA 1
ATOM 608 C C . GLY A 1 79 ? 0.397 -1.512 9.971 1.00 92.44 79 GLY A C 1
ATOM 609 O O . GLY A 1 79 ? -0.365 -0.579 10.208 1.00 92.44 79 GLY A O 1
ATOM 610 N N . LYS A 1 80 ? 0.940 -2.230 10.963 1.00 91.94 80 LYS A N 1
ATOM 611 C CA . LYS A 1 80 ? 0.680 -1.920 12.377 1.00 91.94 80 LYS A CA 1
ATOM 612 C C . LYS A 1 80 ? 1.163 -0.515 12.748 1.00 91.94 80 LYS A C 1
ATOM 614 O O . LYS A 1 80 ? 0.469 0.181 13.487 1.00 91.94 80 LYS A O 1
ATOM 619 N N . ARG A 1 81 ? 2.327 -0.089 12.244 1.00 90.50 81 ARG A N 1
ATOM 620 C CA . ARG A 1 81 ? 2.848 1.270 12.469 1.00 90.50 81 ARG A CA 1
ATOM 621 C C . ARG A 1 81 ? 1.986 2.332 11.794 1.00 90.50 81 ARG A C 1
ATOM 623 O O . ARG A 1 81 ? 1.615 3.295 12.456 1.00 90.50 81 ARG A O 1
ATOM 630 N N . ALA A 1 82 ? 1.594 2.120 10.542 1.00 91.25 82 ALA A N 1
ATOM 631 C CA . ALA A 1 82 ? 0.675 3.004 9.831 1.00 91.25 82 ALA A CA 1
ATOM 632 C C . ALA A 1 82 ? -0.654 3.161 10.587 1.00 91.25 82 ALA A C 1
ATOM 634 O O . ALA A 1 82 ? -1.094 4.280 10.838 1.00 91.25 82 ALA A O 1
ATOM 635 N N . VAL A 1 83 ? -1.242 2.051 11.047 1.00 90.75 83 VAL A N 1
ATOM 636 C CA . VAL A 1 83 ? -2.485 2.058 11.834 1.00 90.75 83 VAL A CA 1
ATOM 637 C C . VAL A 1 83 ? -2.340 2.863 13.127 1.00 90.75 83 VAL A C 1
ATOM 639 O O . VAL A 1 83 ? -3.239 3.627 13.465 1.00 90.75 83 VAL A O 1
ATOM 642 N N . GLN A 1 84 ? -1.212 2.748 13.836 1.00 89.44 84 GLN A N 1
ATOM 643 C CA . GLN A 1 84 ? -0.951 3.556 15.037 1.00 89.44 84 GLN A CA 1
ATOM 644 C C . GLN A 1 84 ? -0.950 5.063 14.744 1.00 89.44 84 GLN A C 1
ATOM 646 O O . GLN A 1 84 ? -1.393 5.837 15.589 1.00 89.44 84 GLN A O 1
ATOM 651 N N . LEU A 1 85 ? -0.480 5.472 13.563 1.00 86.94 85 LEU A N 1
ATOM 652 C CA . LEU A 1 85 ? -0.427 6.877 13.156 1.00 86.94 85 LEU A CA 1
ATOM 653 C C . LEU A 1 85 ? -1.791 7.411 12.713 1.00 86.94 85 LEU A C 1
ATOM 655 O O . LEU A 1 85 ? -2.104 8.564 12.997 1.00 86.94 85 LEU A O 1
ATOM 659 N N . ILE A 1 86 ? -2.610 6.590 12.048 1.00 88.50 86 ILE A N 1
ATOM 660 C CA . ILE A 1 86 ? -3.927 7.017 11.549 1.00 88.50 86 ILE A CA 1
ATOM 661 C C . ILE A 1 86 ? -5.061 6.843 12.573 1.00 88.50 86 ILE A C 1
ATOM 663 O O . ILE A 1 86 ? -6.103 7.481 12.445 1.00 88.50 86 ILE A O 1
ATOM 667 N N . ALA A 1 87 ? -4.873 6.015 13.609 1.00 85.81 87 ALA A N 1
ATOM 668 C CA . ALA A 1 87 ? -5.890 5.741 14.630 1.00 85.81 87 ALA A CA 1
ATOM 669 C C . ALA A 1 87 ? -6.503 7.000 15.284 1.00 85.81 87 ALA A C 1
ATOM 671 O O . ALA A 1 87 ? -7.718 7.010 15.480 1.00 85.81 87 ALA A O 1
ATOM 672 N N . PRO A 1 88 ? -5.747 8.077 15.582 1.00 86.06 88 PRO A N 1
ATOM 673 C CA . PRO A 1 88 ? -6.325 9.288 16.168 1.00 86.06 88 PRO A CA 1
ATOM 674 C C . PRO A 1 88 ? -7.314 10.034 15.259 1.00 86.06 88 PRO A C 1
ATOM 676 O O . PRO A 1 88 ? -8.115 10.819 15.760 1.00 86.06 88 PRO A O 1
ATOM 679 N N . PHE A 1 89 ? -7.272 9.818 13.939 1.00 80.31 89 PHE A N 1
ATOM 680 C CA . PHE A 1 89 ? -8.094 10.566 12.981 1.00 80.31 89 PHE A CA 1
ATOM 681 C C . PHE A 1 89 ? -9.521 10.019 12.825 1.00 80.31 89 PHE A C 1
ATOM 683 O O . PHE A 1 89 ? -10.376 10.710 12.274 1.00 80.31 89 PHE A O 1
ATOM 690 N N . LEU A 1 90 ? -9.803 8.805 13.308 1.00 78.00 90 LEU A N 1
ATOM 691 C CA . LEU A 1 90 ? -11.146 8.219 13.308 1.00 78.00 90 LEU A CA 1
ATOM 692 C C . LEU A 1 90 ? -11.446 7.581 14.669 1.00 78.00 90 LEU A C 1
ATOM 694 O O . LEU A 1 90 ? -11.095 6.421 14.896 1.00 78.00 90 LEU A O 1
ATOM 698 N N . PRO A 1 91 ? -12.123 8.306 15.573 1.00 63.56 91 PRO A N 1
ATOM 699 C CA . PRO A 1 91 ? -12.599 7.732 16.820 1.00 63.56 91 PRO A CA 1
ATOM 700 C C . PRO A 1 91 ? -13.831 6.865 16.527 1.00 63.56 91 PRO A C 1
ATOM 702 O O . PRO A 1 91 ? -14.947 7.366 16.409 1.00 63.56 91 PRO A O 1
ATOM 705 N N . GLY A 1 92 ? -13.637 5.559 16.364 1.00 72.25 92 GLY A N 1
ATOM 706 C CA . GLY A 1 92 ? -14.740 4.625 16.160 1.00 72.25 92 GLY A CA 1
ATOM 707 C C . GLY A 1 92 ? -14.327 3.166 16.292 1.00 72.25 92 GLY A C 1
ATOM 708 O O . GLY A 1 92 ? -13.170 2.808 16.066 1.00 72.25 92 GLY A O 1
ATOM 709 N N . ASP A 1 93 ? -15.297 2.318 16.626 1.00 80.25 93 ASP A N 1
ATOM 710 C CA . ASP A 1 93 ? -15.100 0.873 16.679 1.00 80.25 93 ASP A CA 1
ATOM 711 C C . ASP A 1 93 ? -15.074 0.293 15.260 1.00 80.25 93 ASP A C 1
ATOM 713 O O . ASP A 1 93 ? -16.013 0.445 14.470 1.00 80.25 93 ASP A O 1
ATOM 717 N N . GLY A 1 94 ? -13.992 -0.401 14.921 1.00 85.25 94 GLY A N 1
ATOM 718 C CA . GLY A 1 94 ? -13.824 -1.012 13.609 1.00 85.25 94 GLY A CA 1
ATOM 719 C C . GLY A 1 94 ? -12.421 -1.551 13.386 1.00 85.25 94 GLY A C 1
ATOM 720 O O . GLY A 1 94 ? -11.614 -1.661 14.309 1.00 85.25 94 GLY A O 1
ATOM 721 N N . LYS A 1 95 ? -12.135 -1.908 12.135 1.00 89.25 95 LYS A N 1
ATOM 722 C CA . LYS A 1 95 ? -10.823 -2.395 11.708 1.00 89.25 95 LYS A CA 1
ATOM 723 C C . LYS A 1 95 ? -10.316 -1.614 10.508 1.00 89.25 95 LYS A C 1
ATOM 725 O O . LYS A 1 95 ? -11.074 -1.283 9.598 1.00 89.25 95 LYS A O 1
ATOM 730 N N . TRP A 1 96 ? -9.012 -1.392 10.486 1.00 90.75 96 TRP A N 1
ATOM 731 C CA . TRP A 1 96 ? -8.313 -0.891 9.314 1.00 90.75 96 TRP A CA 1
ATOM 732 C C . TRP A 1 96 ? -7.964 -2.053 8.395 1.00 90.75 96 TRP A C 1
ATOM 734 O O . TRP A 1 96 ? -7.406 -3.057 8.841 1.00 90.75 96 TRP A O 1
ATOM 744 N N . ARG A 1 97 ? -8.300 -1.923 7.114 1.00 91.62 97 ARG A N 1
ATOM 745 C CA . ARG A 1 97 ? -7.925 -2.879 6.075 1.00 91.62 97 ARG A CA 1
ATOM 746 C C . ARG A 1 97 ? -6.933 -2.221 5.128 1.00 91.62 97 ARG A C 1
ATOM 748 O O . ARG A 1 97 ? -7.250 -1.179 4.565 1.00 91.62 97 ARG A O 1
ATOM 755 N N . LEU A 1 98 ? -5.774 -2.850 4.944 1.00 93.94 98 LEU A N 1
ATOM 756 C CA . LEU A 1 98 ? -4.829 -2.488 3.891 1.00 93.94 98 LEU A CA 1
ATOM 757 C C . LEU A 1 98 ? -5.408 -2.920 2.538 1.00 93.94 98 LEU A C 1
ATOM 759 O O . LEU A 1 98 ? -5.707 -4.099 2.343 1.00 93.94 98 LEU A O 1
ATOM 763 N N . LEU A 1 99 ? -5.609 -1.958 1.645 1.00 93.06 99 LEU A N 1
ATOM 764 C CA . LEU A 1 99 ? -6.134 -2.172 0.299 1.00 93.06 99 LEU A CA 1
ATOM 765 C C . LEU A 1 99 ? -5.008 -2.273 -0.719 1.00 93.06 99 LEU A C 1
ATOM 767 O O . LEU A 1 99 ? -4.989 -3.221 -1.493 1.00 93.06 99 LEU A O 1
ATOM 771 N N . THR A 1 100 ? -4.058 -1.341 -0.666 1.00 93.88 100 THR A N 1
ATOM 772 C CA . THR A 1 100 ? -3.010 -1.217 -1.683 1.00 93.88 100 THR A CA 1
ATOM 773 C C . THR A 1 100 ? -1.664 -0.880 -1.047 1.00 93.88 100 THR A C 1
ATOM 775 O O . THR A 1 100 ? -1.605 -0.167 -0.040 1.00 93.88 100 THR A O 1
ATOM 778 N N . ILE A 1 101 ? -0.591 -1.398 -1.638 1.00 95.44 101 ILE A N 1
ATOM 779 C CA . ILE A 1 101 ? 0.779 -0.929 -1.455 1.00 95.44 101 ILE A CA 1
ATOM 780 C C . ILE A 1 101 ? 1.229 -0.383 -2.810 1.00 95.44 101 ILE A C 1
ATOM 782 O O . ILE A 1 101 ? 1.324 -1.136 -3.777 1.00 95.44 101 ILE A O 1
ATOM 786 N N . ASP A 1 102 ? 1.429 0.924 -2.884 1.00 94.19 102 ASP A N 1
ATOM 787 C CA . ASP A 1 102 ? 1.665 1.646 -4.132 1.00 94.19 102 ASP A CA 1
ATOM 788 C C . ASP A 1 102 ? 3.126 2.093 -4.205 1.00 94.19 102 ASP A C 1
ATOM 790 O O . ASP A 1 102 ? 3.582 2.779 -3.294 1.00 94.19 102 ASP A O 1
ATOM 794 N N . PHE A 1 103 ? 3.845 1.685 -5.248 1.00 93.88 103 PHE A N 1
ATOM 795 C CA . PHE A 1 103 ? 5.201 2.136 -5.595 1.00 93.88 103 PHE A CA 1
ATOM 796 C C . PHE A 1 103 ? 5.199 3.024 -6.850 1.00 93.88 103 PHE A C 1
ATOM 798 O O . PHE A 1 103 ? 6.233 3.563 -7.233 1.00 93.88 103 PHE A O 1
ATOM 805 N N . GLY A 1 104 ? 4.037 3.182 -7.485 1.00 90.00 104 GLY A N 1
ATOM 806 C CA . GLY A 1 104 ? 3.885 3.813 -8.782 1.00 90.00 104 GLY A CA 1
ATOM 807 C C . GLY A 1 104 ? 3.722 5.329 -8.703 1.00 90.00 104 GLY A C 1
ATOM 808 O O . GLY A 1 104 ? 4.320 6.040 -7.885 1.00 90.00 104 GLY A O 1
ATOM 809 N N . ALA A 1 105 ? 2.909 5.859 -9.610 1.00 86.12 105 ALA A N 1
ATOM 810 C CA . ALA A 1 105 ? 2.774 7.290 -9.831 1.00 86.12 105 ALA A CA 1
ATOM 811 C C . ALA A 1 105 ? 2.238 8.038 -8.601 1.00 86.12 105 ALA A C 1
ATOM 813 O O . ALA A 1 105 ? 2.686 9.157 -8.324 1.00 86.12 105 ALA A O 1
ATOM 814 N N . GLU A 1 106 ? 1.31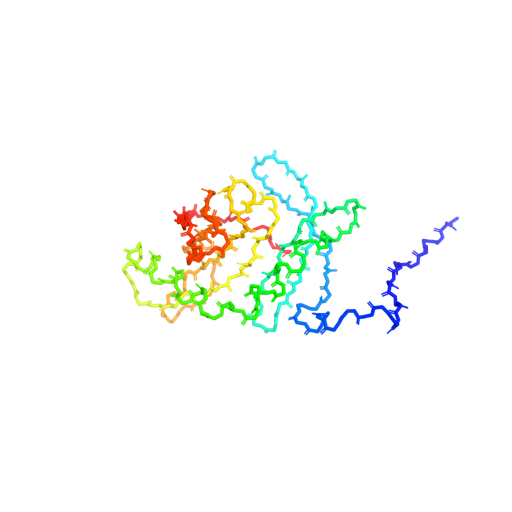0 7.444 -7.843 1.00 85.25 106 GLU A N 1
ATOM 815 C CA . GLU A 1 106 ? 0.780 8.096 -6.643 1.00 85.25 106 GLU A CA 1
ATOM 816 C C . GLU A 1 106 ? 1.838 8.155 -5.532 1.00 85.25 106 GLU A C 1
ATOM 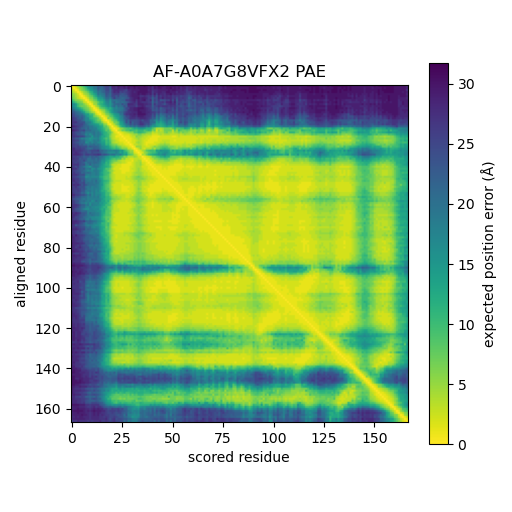818 O O . GLU A 1 106 ? 1.978 9.203 -4.904 1.00 85.25 106 GLU A O 1
ATOM 823 N N . ALA A 1 107 ? 2.658 7.119 -5.324 1.00 88.62 107 ALA A N 1
ATOM 824 C CA . ALA A 1 107 ? 3.753 7.189 -4.349 1.00 88.62 107 ALA A CA 1
ATOM 825 C C . ALA A 1 107 ? 4.744 8.315 -4.658 1.00 88.62 107 ALA A C 1
ATOM 827 O O . ALA A 1 107 ? 5.041 9.144 -3.789 1.00 88.62 107 ALA A O 1
ATOM 828 N N . ARG A 1 108 ? 5.160 8.429 -5.923 1.00 86.44 108 ARG A N 1
ATOM 829 C CA . ARG A 1 108 ? 6.033 9.518 -6.381 1.00 86.44 108 ARG A CA 1
ATOM 830 C C . ARG A 1 108 ? 5.408 10.893 -6.207 1.00 86.44 108 ARG A C 1
ATOM 832 O O . ARG A 1 108 ? 6.100 11.839 -5.837 1.00 86.44 108 ARG A O 1
ATOM 839 N N . ARG A 1 109 ? 4.099 11.017 -6.430 1.00 83.56 109 ARG A N 1
ATOM 840 C CA . ARG A 1 109 ? 3.364 12.273 -6.232 1.00 83.56 109 ARG A CA 1
ATOM 841 C C . ARG A 1 109 ? 3.442 12.776 -4.788 1.00 83.56 109 ARG A C 1
ATOM 843 O O . ARG A 1 109 ? 3.432 13.987 -4.578 1.00 83.56 109 ARG A O 1
ATOM 850 N N . TYR A 1 110 ? 3.514 11.877 -3.808 1.00 82.25 110 TYR A N 1
ATOM 851 C CA . TYR A 1 110 ? 3.707 12.229 -2.397 1.00 82.25 110 TYR A CA 1
ATOM 852 C C . TYR A 1 110 ? 5.174 12.243 -1.966 1.00 82.25 110 TYR A C 1
ATOM 854 O O . TYR A 1 110 ? 5.439 12.224 -0.763 1.00 82.25 110 TYR A O 1
ATOM 862 N N . GLU A 1 111 ? 6.117 12.232 -2.913 1.00 86.50 111 GLU A N 1
ATOM 863 C CA . GLU A 1 111 ? 7.557 12.159 -2.630 1.00 86.50 111 GLU A CA 1
ATOM 864 C C . GLU A 1 111 ? 7.878 10.999 -1.662 1.00 86.50 111 GLU A C 1
ATOM 866 O O . GLU A 1 111 ? 8.685 11.106 -0.733 1.00 86.50 111 GLU A O 1
ATOM 871 N N . SER A 1 112 ? 7.160 9.887 -1.846 1.00 89.44 112 SER A N 1
ATOM 872 C CA . SER A 1 112 ? 7.236 8.680 -1.029 1.00 89.44 112 SER A CA 1
ATOM 873 C C . SER A 1 112 ? 7.859 7.533 -1.812 1.00 89.44 112 SER A C 1
ATOM 875 O O . SER A 1 112 ? 7.659 7.420 -3.016 1.00 89.44 112 SER A O 1
ATOM 877 N N . GLU A 1 113 ? 8.605 6.672 -1.118 1.00 91.44 113 GLU A N 1
ATOM 878 C CA . GLU A 1 113 ? 9.122 5.423 -1.698 1.00 91.44 113 GLU A CA 1
ATOM 879 C C . GLU A 1 113 ? 7.980 4.445 -1.967 1.00 91.44 113 GLU A C 1
ATOM 881 O O . GLU A 1 113 ? 8.009 3.702 -2.940 1.00 91.44 113 GLU A O 1
ATOM 886 N N . PHE A 1 114 ? 6.980 4.441 -1.083 1.00 93.12 114 PHE A N 1
ATOM 887 C CA . PHE A 1 114 ? 5.725 3.731 -1.282 1.00 93.12 114 PHE A CA 1
ATOM 888 C C . PHE A 1 114 ? 4.612 4.322 -0.418 1.00 93.12 114 PHE A C 1
ATOM 890 O O . PHE A 1 114 ? 4.868 4.975 0.601 1.00 93.12 114 PHE A O 1
ATOM 897 N N . LEU A 1 115 ? 3.365 4.043 -0.788 1.00 93.50 115 LEU A N 1
ATOM 898 C CA . LEU A 1 115 ? 2.180 4.320 0.020 1.00 93.50 115 LEU A CA 1
ATOM 899 C C . LEU A 1 115 ? 1.567 3.021 0.515 1.00 93.50 115 LEU A C 1
ATOM 901 O O . LEU A 1 115 ? 1.468 2.042 -0.219 1.00 93.50 115 LEU A O 1
ATOM 905 N N . MET A 1 116 ? 1.073 3.036 1.747 1.00 94.56 116 MET A N 1
ATOM 906 C CA . MET A 1 116 ? 0.110 2.056 2.225 1.00 94.56 116 MET A CA 1
ATOM 907 C C . MET A 1 116 ? -1.259 2.702 2.375 1.00 94.56 116 MET A C 1
ATOM 909 O O . MET A 1 116 ? -1.428 3.731 3.029 1.00 94.56 116 MET A O 1
ATOM 913 N N . CYS A 1 117 ? -2.240 2.046 1.785 1.00 92.44 117 CYS A N 1
ATOM 914 C CA . CYS A 1 117 ? -3.561 2.583 1.545 1.00 92.44 117 CYS A CA 1
ATOM 915 C C . CYS A 1 117 ? -4.592 1.852 2.401 1.00 92.44 117 CYS A C 1
ATOM 917 O O . CYS A 1 117 ? -4.851 0.667 2.185 1.00 92.44 117 CYS A O 1
ATOM 919 N N . PHE A 1 118 ? -5.181 2.530 3.383 1.00 92.06 118 PHE A N 1
ATOM 920 C CA . PHE A 1 118 ? -6.055 1.915 4.379 1.00 92.06 118 PHE A CA 1
ATOM 921 C C . PHE A 1 118 ? -7.486 2.412 4.270 1.00 92.06 118 PHE A C 1
ATOM 923 O O . PHE A 1 118 ? -7.733 3.612 4.270 1.00 92.06 118 PHE A O 1
ATOM 930 N N . ALA A 1 119 ? -8.440 1.487 4.309 1.00 90.56 119 ALA A N 1
ATOM 931 C CA . ALA A 1 119 ? -9.846 1.811 4.514 1.00 90.56 119 ALA A CA 1
ATOM 932 C C . ALA A 1 119 ? -10.310 1.397 5.911 1.00 90.56 119 ALA A C 1
ATOM 934 O O . ALA A 1 119 ? -9.982 0.308 6.397 1.00 90.56 119 ALA A O 1
ATOM 935 N N . PHE A 1 120 ? -11.115 2.251 6.540 1.00 88.75 120 PHE A N 1
ATOM 936 C CA . PHE A 1 120 ? -11.776 1.924 7.795 1.00 88.75 120 PHE A CA 1
ATOM 937 C C . PHE A 1 120 ? -13.062 1.130 7.539 1.00 88.75 120 PHE A C 1
ATOM 939 O O . PHE A 1 120 ? -13.932 1.533 6.761 1.00 88.75 120 PHE A O 1
ATOM 946 N N . VAL A 1 121 ? -13.192 -0.007 8.218 1.00 88.25 121 VAL A N 1
ATOM 947 C CA . VAL A 1 121 ? -14.376 -0.867 8.181 1.00 88.25 121 VAL A CA 1
ATOM 948 C C . VAL A 1 121 ? -15.016 -0.865 9.571 1.00 88.25 121 VAL A C 1
ATOM 950 O O . VAL A 1 121 ? -14.463 -1.493 10.482 1.00 88.25 121 VAL A O 1
ATOM 953 N N . PRO A 1 122 ? -16.159 -0.177 9.753 1.00 86.12 122 PRO A N 1
ATOM 954 C CA . PRO A 1 122 ? -16.884 -0.169 11.021 1.00 86.12 122 PRO A CA 1
ATOM 955 C C . PRO A 1 122 ? -17.321 -1.573 11.457 1.00 86.12 122 PRO A C 1
ATOM 957 O O . PRO A 1 122 ? -17.529 -2.461 10.622 1.00 86.12 122 PRO A O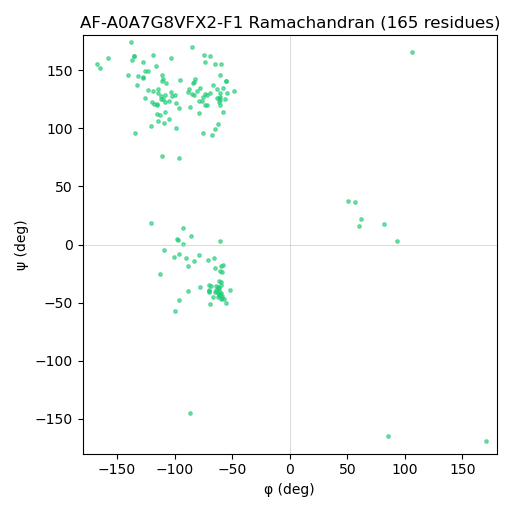 1
ATOM 960 N N . VAL A 1 123 ? -17.513 -1.767 12.764 1.00 85.94 123 VAL A N 1
ATOM 961 C CA . VAL A 1 123 ? -18.104 -3.005 13.304 1.00 85.94 123 VAL A CA 1
ATOM 962 C C . VAL A 1 123 ? -19.472 -3.268 12.659 1.00 85.94 123 VAL A C 1
ATOM 964 O O . VAL A 1 123 ? -20.249 -2.346 12.423 1.00 85.94 123 VAL A O 1
ATOM 967 N N . ASN A 1 124 ? -19.764 -4.539 12.364 1.00 81.94 124 ASN A N 1
ATOM 968 C CA . ASN A 1 124 ? -20.995 -4.998 11.700 1.00 81.94 124 ASN A CA 1
ATOM 969 C C . ASN A 1 124 ? -21.238 -4.422 10.293 1.00 81.94 124 ASN A C 1
ATOM 971 O O . ASN A 1 124 ? -22.345 -4.531 9.772 1.00 81.94 124 ASN A O 1
ATOM 975 N N . SER A 1 125 ? -20.215 -3.841 9.665 1.00 83.06 125 SER A N 1
ATOM 976 C CA . SER A 1 125 ? -20.270 -3.364 8.286 1.00 83.06 125 SER A CA 1
ATOM 977 C C . SER A 1 125 ? -19.252 -4.091 7.408 1.00 83.06 125 SER A C 1
ATOM 979 O O . SER A 1 125 ? -18.307 -4.726 7.886 1.00 83.06 125 SER A O 1
ATOM 981 N N . THR A 1 126 ? -19.444 -4.000 6.098 1.00 82.94 126 THR A N 1
ATOM 982 C CA . THR A 1 126 ? -18.477 -4.448 5.095 1.00 82.94 126 THR A CA 1
ATOM 983 C C . THR A 1 126 ? -17.747 -3.251 4.501 1.00 82.94 126 THR A C 1
ATOM 985 O O . THR A 1 126 ? -18.215 -2.115 4.574 1.00 82.94 126 THR A O 1
ATOM 988 N N . LEU A 1 127 ? -16.589 -3.502 3.887 1.00 80.44 127 LEU A N 1
ATOM 989 C CA . LEU A 1 127 ? -15.890 -2.479 3.114 1.00 80.44 127 LEU A CA 1
ATOM 990 C C . LEU A 1 127 ? -16.840 -1.902 2.051 1.00 80.44 127 LEU A C 1
ATOM 992 O O . LEU A 1 127 ? -17.486 -2.661 1.328 1.00 80.44 127 LEU A O 1
ATOM 996 N N . SER A 1 128 ? -16.931 -0.576 1.968 1.00 77.81 128 SER A N 1
ATOM 997 C CA . SER A 1 128 ? -17.806 0.112 1.018 1.00 77.81 128 SER A CA 1
ATOM 998 C C . SER A 1 128 ? -17.076 1.272 0.347 1.00 77.81 128 SER A C 1
ATOM 1000 O O . SER A 1 128 ? -16.084 1.775 0.867 1.00 77.81 128 SER A O 1
ATOM 1002 N N . ARG A 1 129 ? -17.603 1.757 -0.783 1.00 69.62 129 ARG A N 1
ATOM 1003 C CA . ARG A 1 129 ? -17.060 2.931 -1.494 1.00 69.62 129 ARG A CA 1
ATOM 1004 C C . ARG A 1 129 ? -17.061 4.218 -0.661 1.00 69.62 129 ARG A C 1
ATOM 1006 O O . ARG A 1 129 ? -16.309 5.134 -0.963 1.00 69.62 129 ARG A O 1
ATOM 1013 N N . ALA A 1 130 ? -17.919 4.293 0.353 1.00 73.12 130 ALA A N 1
ATOM 1014 C CA . ALA A 1 130 ? -18.016 5.436 1.254 1.00 73.12 130 ALA A CA 1
ATOM 1015 C C . ALA A 1 130 ? -17.152 5.271 2.516 1.00 73.12 130 ALA A C 1
ATOM 1017 O O . ALA A 1 130 ? -17.168 6.149 3.378 1.00 73.12 130 ALA A O 1
ATOM 1018 N N . SER A 1 131 ? -16.427 4.152 2.654 1.00 78.12 131 SER A N 1
ATOM 1019 C CA . SER A 1 131 ? -15.526 3.939 3.784 1.00 78.12 131 SER A CA 1
ATOM 1020 C C . SER A 1 131 ? -14.449 5.029 3.803 1.00 78.12 131 SER A C 1
ATOM 1022 O O . SER A 1 131 ? -13.809 5.252 2.772 1.00 78.12 131 SER A O 1
ATOM 1024 N N . PRO A 1 132 ? -14.215 5.688 4.954 1.00 82.19 132 PRO A N 1
ATOM 1025 C CA . PRO A 1 132 ? -13.102 6.613 5.101 1.00 82.19 132 PRO A CA 1
ATOM 1026 C C . PRO A 1 132 ? -11.784 5.932 4.749 1.00 82.19 132 PRO A C 1
ATOM 1028 O O . PRO A 1 132 ? -11.564 4.771 5.117 1.00 82.19 132 PRO A O 1
ATOM 1031 N N . TYR A 1 133 ? -10.911 6.665 4.069 1.00 85.69 133 TYR A N 1
ATOM 1032 C CA . TYR A 1 133 ? -9.664 6.131 3.555 1.00 85.69 133 TYR A CA 1
ATOM 1033 C C . TYR A 1 133 ? -8.485 7.036 3.893 1.00 85.69 133 TYR A C 1
ATOM 1035 O O . TYR A 1 133 ? -8.614 8.261 3.940 1.00 85.69 133 TYR A O 1
ATOM 1043 N N . PHE A 1 134 ? -7.338 6.414 4.140 1.00 89.44 134 PHE A N 1
ATOM 1044 C CA . PHE A 1 134 ? -6.092 7.078 4.478 1.00 89.44 134 PHE A CA 1
ATOM 1045 C C . PHE A 1 134 ? -4.947 6.516 3.650 1.00 89.44 134 PHE A C 1
ATOM 1047 O O . PHE A 1 134 ? -4.794 5.303 3.523 1.00 89.44 134 PHE A O 1
ATOM 1054 N N . GLU A 1 135 ? -4.107 7.414 3.159 1.00 90.56 135 GLU A N 1
ATOM 1055 C CA . GLU A 1 135 ? -2.828 7.086 2.541 1.00 90.56 135 GLU A CA 1
ATOM 1056 C C . GLU A 1 135 ? -1.729 7.389 3.545 1.00 90.56 135 GLU A C 1
ATOM 1058 O O . GLU A 1 135 ? -1.708 8.459 4.161 1.00 90.56 135 GLU A O 1
ATOM 1063 N N . VAL A 1 136 ? -0.835 6.426 3.726 1.00 90.62 136 VAL A N 1
ATOM 1064 C CA . VAL A 1 136 ? 0.327 6.545 4.597 1.00 90.62 136 VAL A CA 1
ATOM 1065 C C . VAL A 1 136 ? 1.564 6.340 3.741 1.00 90.62 136 VAL A C 1
ATOM 1067 O O . VAL A 1 136 ? 1.877 5.212 3.367 1.00 90.62 136 VAL A O 1
ATOM 1070 N N . GLY A 1 137 ? 2.232 7.436 3.400 1.00 91.62 137 GLY A N 1
ATOM 1071 C CA . GLY A 1 137 ? 3.469 7.425 2.634 1.00 91.62 137 GLY A CA 1
ATOM 1072 C C . GLY A 1 137 ? 4.676 7.183 3.519 1.00 91.62 137 GLY A C 1
ATOM 1073 O O . GLY A 1 137 ? 4.740 7.707 4.630 1.00 91.62 137 GLY A O 1
ATOM 1074 N N . PHE A 1 138 ? 5.614 6.385 3.027 1.00 90.94 138 PHE A N 1
ATOM 1075 C CA . PHE A 1 138 ? 6.883 6.095 3.678 1.00 90.94 138 PHE A CA 1
ATOM 1076 C C . PHE A 1 138 ? 8.011 6.560 2.762 1.00 90.94 138 PHE A C 1
ATOM 1078 O O . PHE A 1 138 ? 8.120 6.089 1.633 1.00 90.94 138 PHE A O 1
ATOM 1085 N N . SER A 1 139 ? 8.874 7.442 3.257 1.00 87.94 139 SER A N 1
ATOM 1086 C CA . SER A 1 139 ? 10.084 7.873 2.546 1.00 87.94 139 SER A CA 1
ATOM 1087 C C . SER A 1 139 ? 11.290 7.711 3.450 1.00 87.94 139 SER A C 1
ATOM 1089 O O . SER A 1 139 ? 11.205 7.976 4.648 1.00 87.94 139 SER A O 1
ATOM 1091 N N . MET A 1 140 ? 12.437 7.335 2.896 1.00 78.50 140 MET A N 1
ATOM 1092 C CA . MET A 1 140 ? 13.691 7.437 3.638 1.00 78.50 140 MET A CA 1
ATOM 1093 C C . MET A 1 140 ? 14.027 8.913 3.875 1.00 78.50 140 MET A C 1
ATOM 1095 O O . MET A 1 140 ? 13.883 9.742 2.977 1.00 78.50 140 MET A O 1
ATOM 1099 N N . ALA A 1 141 ? 14.472 9.256 5.085 1.00 67.88 141 ALA A N 1
ATOM 1100 C CA . ALA A 1 141 ? 14.941 10.605 5.369 1.00 67.88 141 ALA A CA 1
ATOM 1101 C C . ALA A 1 141 ? 16.146 10.940 4.473 1.00 67.88 141 ALA A C 1
ATOM 1103 O O . ALA A 1 141 ? 17.183 10.272 4.514 1.00 67.88 141 ALA A O 1
ATOM 1104 N N . THR A 1 142 ? 16.010 11.979 3.652 1.00 62.69 142 THR A N 1
ATOM 1105 C CA . THR A 1 142 ? 17.058 12.434 2.739 1.00 62.69 142 THR A CA 1
ATOM 1106 C C . THR A 1 142 ? 18.295 12.857 3.533 1.00 62.69 142 THR A C 1
ATOM 1108 O O . THR A 1 142 ? 18.221 13.725 4.400 1.00 62.69 142 THR A O 1
ATOM 1111 N N . GLY A 1 143 ? 19.445 12.241 3.238 1.00 55.97 143 GLY A N 1
ATOM 1112 C CA . GLY A 1 143 ? 20.724 12.553 3.887 1.00 55.97 143 GLY A CA 1
ATOM 1113 C C . GLY A 1 143 ? 21.084 11.702 5.111 1.00 55.97 143 GLY A C 1
ATOM 1114 O O . GLY A 1 143 ? 22.144 11.939 5.691 1.00 55.97 143 GLY A O 1
ATOM 1115 N N . ALA A 1 144 ? 20.268 10.709 5.486 1.00 54.28 144 ALA A N 1
ATOM 1116 C CA . ALA A 1 144 ? 20.670 9.702 6.470 1.00 54.28 144 ALA A CA 1
ATOM 1117 C C . ALA A 1 144 ? 21.865 8.898 5.929 1.00 54.28 144 ALA A C 1
ATOM 1119 O O . ALA A 1 144 ? 21.824 8.387 4.805 1.00 54.28 144 ALA A O 1
ATOM 1120 N N . ARG A 1 145 ? 22.960 8.816 6.692 1.00 54.31 145 ARG A N 1
ATOM 1121 C CA . ARG A 1 145 ? 24.120 8.008 6.297 1.00 54.31 145 ARG A CA 1
ATOM 1122 C C . ARG A 1 145 ? 23.783 6.530 6.468 1.00 54.31 145 ARG A C 1
ATOM 1124 O O . ARG A 1 145 ? 22.941 6.174 7.281 1.00 54.31 145 ARG A O 1
ATOM 1131 N N . ALA A 1 146 ? 24.489 5.656 5.752 1.00 54.00 146 ALA A N 1
ATOM 1132 C CA . ALA A 1 146 ? 24.309 4.203 5.857 1.00 54.00 146 ALA A CA 1
ATOM 1133 C C . ALA A 1 146 ? 24.536 3.641 7.282 1.00 54.00 146 ALA A C 1
ATOM 1135 O O . ALA A 1 146 ? 24.113 2.525 7.569 1.00 54.00 146 ALA A O 1
ATOM 1136 N N . GLU A 1 147 ? 25.195 4.404 8.163 1.00 57.56 147 GLU A N 1
ATOM 1137 C CA . GLU A 1 147 ? 25.421 4.061 9.576 1.00 57.56 147 GLU A CA 1
ATOM 1138 C C . GLU A 1 147 ? 24.314 4.569 10.518 1.00 57.56 147 GLU A C 1
ATOM 1140 O O . GLU A 1 147 ? 24.257 4.161 11.679 1.00 57.56 147 GLU A O 1
ATOM 1145 N N . ASP A 1 148 ? 23.420 5.433 10.033 1.00 60.72 148 ASP A N 1
ATOM 1146 C CA . ASP A 1 148 ? 22.301 5.942 10.815 1.00 60.72 148 ASP A CA 1
ATOM 1147 C C . ASP A 1 148 ? 21.150 4.931 10.792 1.00 60.72 148 ASP A C 1
ATOM 1149 O O . ASP A 1 148 ? 20.862 4.286 9.782 1.00 60.72 148 ASP A O 1
ATOM 1153 N N . THR A 1 149 ? 20.454 4.793 11.922 1.00 59.94 149 THR A N 1
ATOM 1154 C CA . THR A 1 149 ? 19.240 3.968 11.979 1.00 59.94 149 THR A CA 1
ATOM 1155 C C . THR A 1 149 ? 18.253 4.473 10.917 1.00 59.94 149 THR A C 1
ATOM 1157 O O . THR A 1 149 ? 17.937 5.670 10.934 1.00 59.94 149 THR A O 1
ATOM 1160 N N . PRO A 1 150 ? 17.758 3.612 10.003 1.00 61.94 150 PRO A N 1
ATOM 1161 C CA . PRO A 1 150 ? 16.910 4.047 8.901 1.00 61.94 150 PRO A CA 1
ATOM 1162 C C . PRO A 1 150 ? 15.679 4.752 9.464 1.00 61.94 150 PRO A C 1
ATOM 1164 O O . PRO A 1 150 ? 14.862 4.159 10.173 1.00 61.94 150 PRO A O 1
ATOM 1167 N N . THR A 1 151 ? 15.594 6.050 9.191 1.00 66.75 151 THR A N 1
ATOM 1168 C CA . THR A 1 151 ? 14.503 6.902 9.651 1.00 66.75 151 THR A CA 1
ATOM 1169 C C . THR A 1 151 ? 13.557 7.124 8.488 1.00 66.75 151 THR A C 1
ATOM 1171 O O . THR A 1 151 ? 13.985 7.526 7.405 1.00 66.75 151 THR A O 1
ATOM 1174 N N . PHE A 1 152 ? 12.274 6.863 8.724 1.00 70.81 152 PHE A N 1
ATOM 1175 C CA . PHE A 1 152 ? 11.228 7.082 7.739 1.00 70.81 152 PHE A CA 1
ATOM 1176 C C . PHE A 1 152 ? 10.506 8.396 8.019 1.00 70.81 152 PHE A C 1
ATOM 1178 O O . PHE A 1 152 ? 10.021 8.619 9.131 1.00 70.81 152 PHE A O 1
ATOM 1185 N N . ASN A 1 153 ? 10.389 9.232 6.995 1.00 75.75 153 ASN A N 1
ATOM 1186 C CA . ASN A 1 153 ? 9.385 10.280 6.952 1.00 75.75 153 ASN A CA 1
ATOM 1187 C C . ASN A 1 153 ? 8.046 9.618 6.640 1.00 75.75 153 ASN A C 1
ATOM 1189 O O . ASN A 1 153 ? 7.944 8.848 5.684 1.00 75.75 153 ASN A O 1
ATOM 1193 N N . VAL A 1 154 ? 7.040 9.893 7.472 1.00 81.31 154 VAL A N 1
ATOM 1194 C CA . VAL A 1 154 ? 5.696 9.352 7.278 1.00 81.31 154 VAL A CA 1
ATOM 1195 C C . VAL A 1 154 ? 4.716 10.478 7.002 1.00 81.31 154 VAL A C 1
ATOM 1197 O O . VAL A 1 154 ? 4.516 11.356 7.843 1.00 81.31 154 VAL A O 1
ATOM 1200 N N . THR A 1 155 ? 4.078 10.416 5.838 1.00 82.62 155 THR A N 1
ATOM 1201 C CA . THR A 1 155 ? 3.048 11.367 5.416 1.00 82.62 155 THR A CA 1
ATOM 1202 C C . THR A 1 155 ? 1.689 10.700 5.538 1.00 82.62 155 THR A C 1
ATOM 1204 O O . THR A 1 155 ? 1.469 9.648 4.951 1.00 82.62 155 THR A O 1
ATOM 1207 N N . VAL A 1 156 ? 0.763 11.298 6.290 1.00 84.00 156 VAL A N 1
ATOM 1208 C CA . VAL A 1 156 ? -0.611 10.794 6.422 1.00 84.00 156 VAL A CA 1
ATOM 1209 C C . VAL A 1 156 ? -1.560 11.739 5.706 1.00 84.00 156 VAL A C 1
ATOM 1211 O O . VAL A 1 156 ? -1.611 12.928 6.025 1.00 84.00 156 VAL A O 1
ATOM 1214 N N . LYS A 1 157 ? -2.360 11.205 4.784 1.00 82.69 157 LYS A N 1
ATOM 1215 C CA . LYS A 1 157 ? -3.419 11.955 4.114 1.00 82.69 157 LYS A CA 1
ATOM 1216 C C . LYS A 1 157 ? -4.758 11.250 4.255 1.00 82.69 157 LYS A C 1
ATOM 1218 O O . LYS A 1 157 ? -4.901 10.092 3.881 1.00 82.69 157 LYS A O 1
ATOM 1223 N N . ALA A 1 158 ? -5.748 11.978 4.759 1.00 78.94 158 ALA A N 1
ATOM 1224 C CA . ALA A 1 158 ? -7.139 11.547 4.730 1.00 78.94 158 ALA A CA 1
ATOM 1225 C C . ALA A 1 158 ? -7.735 11.831 3.345 1.00 78.94 158 ALA A C 1
ATOM 1227 O O . ALA A 1 158 ? -7.620 12.951 2.838 1.00 78.94 158 ALA A O 1
ATOM 1228 N N . ILE A 1 159 ? -8.410 10.847 2.757 1.00 71.38 159 ILE A N 1
ATOM 1229 C CA . ILE A 1 159 ? -9.214 11.030 1.549 1.00 71.38 159 ILE A CA 1
ATOM 1230 C C . ILE A 1 159 ? -10.684 10.851 1.908 1.00 71.38 159 ILE A C 1
ATOM 1232 O O . ILE A 1 159 ? -11.100 9.848 2.489 1.00 71.38 159 ILE A O 1
ATOM 1236 N N . VAL A 1 160 ? -11.481 11.848 1.531 1.00 60.44 160 VAL A N 1
ATOM 1237 C CA . VAL A 1 160 ? -12.939 11.805 1.613 1.00 60.44 160 VAL A CA 1
ATOM 1238 C C . VAL A 1 160 ? -13.471 11.608 0.193 1.00 60.44 160 VAL A C 1
ATOM 1240 O O . VAL A 1 160 ? -13.399 12.527 -0.619 1.00 60.44 160 VAL A O 1
ATOM 1243 N N . GLY A 1 161 ? -13.993 10.417 -0.115 1.00 53.53 161 GLY A N 1
ATOM 1244 C CA . GLY A 1 161 ? -14.517 10.068 -1.446 1.00 53.53 161 GLY A CA 1
ATOM 1245 C C . GLY A 1 161 ? -13.610 9.128 -2.254 1.00 53.53 161 GLY A C 1
ATOM 1246 O O . GLY A 1 161 ? -12.472 8.879 -1.880 1.00 53.53 161 GLY A O 1
ATOM 1247 N N . ILE A 1 162 ? -14.154 8.549 -3.331 1.00 51.22 162 ILE A N 1
ATOM 1248 C CA . ILE A 1 162 ? -13.618 7.358 -4.021 1.00 51.22 162 ILE A CA 1
ATOM 1249 C C . ILE A 1 162 ? -12.358 7.699 -4.846 1.00 51.22 162 ILE A C 1
ATOM 1251 O O . ILE A 1 162 ? -12.496 8.464 -5.801 1.00 51.22 162 ILE A O 1
ATOM 1255 N N . PRO A 1 163 ? -11.177 7.093 -4.585 1.00 48.97 163 PRO A N 1
ATOM 1256 C CA . PRO A 1 163 ? -10.033 7.191 -5.492 1.00 48.97 163 PRO A CA 1
ATOM 1257 C C . PRO A 1 163 ? -9.915 5.988 -6.447 1.00 48.97 163 PRO A C 1
ATOM 1259 O O . PRO A 1 163 ? -9.113 6.024 -7.372 1.00 48.97 163 PRO A O 1
ATOM 1262 N N . PHE A 1 164 ? -10.715 4.930 -6.267 1.00 45.12 164 PHE A N 1
ATOM 1263 C CA . PHE A 1 164 ? -10.595 3.714 -7.073 1.00 45.12 164 PHE A CA 1
ATOM 1264 C C . PHE A 1 164 ? -11.606 3.654 -8.222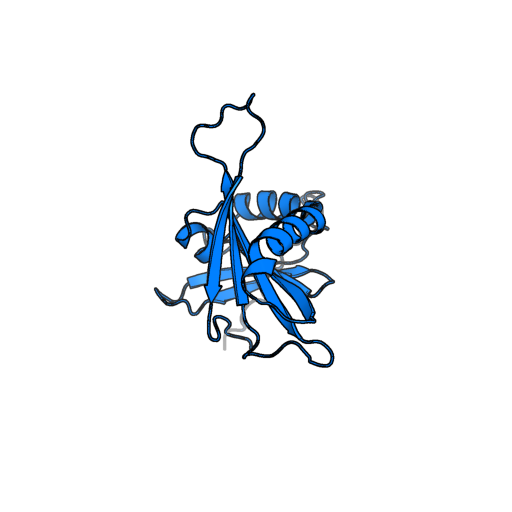 1.00 45.12 164 PHE A C 1
ATOM 1266 O O . PHE A 1 164 ? -12.816 3.609 -7.967 1.00 45.12 164 PHE A O 1
ATOM 1273 N N . PRO A 1 165 ? -11.151 3.533 -9.480 1.00 39.59 165 PRO A N 1
ATOM 1274 C CA . PRO A 1 165 ? -11.904 2.763 -10.447 1.00 39.59 165 PRO A CA 1
ATOM 1275 C C . PRO A 1 165 ? -11.758 1.283 -10.060 1.00 39.59 165 PRO A C 1
ATOM 1277 O O . PRO A 1 165 ? -10.653 0.793 -9.853 1.00 39.59 165 PRO A O 1
ATOM 1280 N N . LEU A 1 166 ? -12.870 0.567 -9.938 1.00 42.53 166 LEU A N 1
ATOM 1281 C CA . LEU A 1 166 ? -12.871 -0.896 -9.962 1.00 42.53 166 LEU A CA 1
ATOM 1282 C C . LEU A 1 166 ? -13.859 -1.344 -11.050 1.00 42.53 166 LEU A C 1
ATOM 1284 O O . LEU A 1 166 ? -14.803 -0.589 -11.314 1.00 42.53 166 LEU A O 1
ATOM 1288 N N . PRO A 1 167 ? -13.598 -2.501 -11.687 1.00 42.97 167 PRO A N 1
ATOM 1289 C CA . PRO A 1 167 ? -14.276 -2.979 -12.896 1.00 42.97 167 PRO A CA 1
ATOM 1290 C C . PRO A 1 167 ? -15.803 -3.056 -12.795 1.00 42.97 167 PRO A C 1
ATOM 1292 O O . PRO A 1 167 ? -16.336 -3.257 -11.677 1.00 42.97 167 PRO A O 1
#

Foldseek 3Di:
DDDDDDDDDPPPVVPPDPLCVQFDDWDKDWFPAPPHIDIWIWTADPLREIEIAGDDPNDGDPVSSVVSSVCSVCVVVVVVVQCVVCVVVDPAAFDKDFRYWYCYDVLVVVVANIKTKIFTAHPPGDDDQQTKIKIWGWHFDPPADPPHDGDTDIDIDTDGGHSDDDD